Protein AF-A0A523RGP4-F1 (afdb_monomer)

Solvent-accessible surface area (backbone atoms only — not comparable to full-atom values): 9592 Å² total; per-residue (Å²): 121,67,45,77,37,43,28,56,33,26,7,60,57,25,44,63,74,60,67,55,75,45,59,35,27,25,67,43,74,43,61,62,32,33,30,33,35,38,93,88,44,70,30,34,40,29,30,36,94,59,84,88,43,50,36,25,36,31,26,64,42,53,78,90,57,43,43,55,79,53,64,59,50,64,70,32,49,28,37,35,52,88,58,32,40,34,41,55,81,25,36,37,33,33,48,64,87,43,40,80,51,72,80,88,76,76,66,95,60,86,73,55,70,71,57,48,52,52,50,51,54,49,49,50,53,57,50,55,78,52,55,66,84,63,61,62,45,67,48,64,83,42,45,69,40,33,65,70,43,40,85,72,92,75,92,80,66,50,74,59,29,55,68,44,47,64,59,55,28,64,73,54,103

Mean predicted aligned error: 8.48 Å

Secondary structure (DSSP, 8-state):
--EEEEEEEE-HHHHHHTSS-EEEEEEEE-SSEEEEEETTEEEEEE-TTSPP-TTEEEE---TTS-GGGGT--TT-EEEEETTEEEETTTEEEE-TT-EE-------SSPPPHHHHHHHHHHHHHHHHHT--SSGGGGGGGGHHHHHTT-----SS--HHHHHHHHHHHHTT-

Foldseek 3Di:
DAAEKEFAAAAQQLCVLLVDKWKWWFAAFDFFWTWTATPNAIAIEGEPPDDDDNRYTYIPHDPVHGPVVLVQDGGFMWTRDDQWIDTHRRYIYGNPPYHYDDPPPDPVDDDDPVVVVVVVVVVLVVLVVVLDDDALSVCSVVVVCLLVLHQDDDDDDDPRNVVCSVVSSVVND

Sequence (173 aa):
MKHYAKAAFIGPAAFEALKKDVTGEVHSVFERTFNILIEGELVGIARSGVSRSPINLITDIPPSENVPSLGVRKGMQVRRVSNRVLVGEVLEISLKDVELWRPKTRVERCLGPELIERNLGLAKRLAANKSGREGLGQLLKHVDEIAAGKMPQTSDLNVVARAALPRLIDLVK

Structure (mmCIF, N/CA/C/O backbone):
data_AF-A0A523RGP4-F1
#
_entry.id   AF-A0A523RGP4-F1
#
loop_
_atom_site.group_PDB
_atom_site.id
_atom_site.type_symbol
_atom_site.label_atom_id
_atom_site.label_alt_id
_atom_site.label_comp_id
_atom_site.label_asym_id
_atom_site.label_entity_id
_atom_site.label_seq_id
_atom_site.pdbx_PDB_ins_code
_atom_site.Cartn_x
_atom_site.Cartn_y
_atom_site.Cartn_z
_atom_site.occupancy
_atom_site.B_iso_or_equiv
_atom_site.auth_seq_id
_atom_site.auth_comp_id
_atom_site.auth_asym_id
_atom_site.auth_atom_id
_atom_site.pdbx_PDB_model_num
ATOM 1 N N . MET A 1 1 ? -23.028 5.691 12.002 1.00 66.38 1 MET A N 1
ATOM 2 C CA . MET A 1 1 ? -23.051 4.226 12.201 1.00 66.38 1 MET A CA 1
ATOM 3 C C . MET A 1 1 ? -21.618 3.740 12.088 1.00 66.38 1 MET A C 1
ATOM 5 O O . MET A 1 1 ? -20.945 4.168 11.161 1.00 66.38 1 MET A O 1
ATOM 9 N N . LYS A 1 2 ? -21.130 2.948 13.046 1.00 85.06 2 LYS A N 1
ATOM 10 C CA . LYS A 1 2 ? -19.761 2.420 13.022 1.00 85.06 2 LYS A CA 1
ATOM 11 C C . LYS A 1 2 ? -19.739 1.146 12.179 1.00 85.06 2 LYS A C 1
ATOM 13 O O . LYS A 1 2 ? -20.450 0.196 12.496 1.00 85.06 2 LYS A O 1
ATOM 18 N N . HIS A 1 3 ? -18.959 1.144 11.108 1.00 95.12 3 HIS A N 1
ATOM 19 C CA . HIS A 1 3 ? -18.754 -0.006 10.238 1.00 95.12 3 HIS A CA 1
ATOM 20 C C . HIS A 1 3 ? -17.710 -0.948 10.837 1.00 95.12 3 HIS A C 1
ATOM 22 O O . HIS A 1 3 ? -16.775 -0.520 11.520 1.00 95.12 3 HIS A O 1
ATOM 28 N N . TYR A 1 4 ? -17.865 -2.238 10.560 1.00 97.06 4 TYR A N 1
ATOM 29 C CA . TYR A 1 4 ? -16.922 -3.274 10.957 1.00 97.06 4 TYR A CA 1
ATOM 30 C C . TYR A 1 4 ? -16.465 -4.047 9.724 1.00 97.06 4 TYR A C 1
ATOM 32 O O . TYR A 1 4 ? -17.292 -4.422 8.897 1.00 97.06 4 TYR A O 1
ATOM 40 N N . ALA A 1 5 ? -15.162 -4.296 9.633 1.00 97.50 5 ALA A N 1
ATOM 41 C CA . ALA A 1 5 ? -14.547 -5.083 8.575 1.00 97.50 5 ALA A CA 1
ATOM 42 C C . ALA A 1 5 ? -13.508 -6.053 9.153 1.00 97.50 5 ALA A C 1
ATOM 44 O O . ALA A 1 5 ? -12.908 -5.808 10.203 1.00 97.50 5 ALA A O 1
ATOM 45 N N . LYS A 1 6 ? -13.246 -7.147 8.446 1.00 98.25 6 LYS A N 1
ATOM 46 C CA . LYS A 1 6 ? -12.133 -8.061 8.714 1.00 98.25 6 LYS A CA 1
ATOM 47 C C . LYS A 1 6 ? -11.041 -7.856 7.680 1.00 98.25 6 LYS A C 1
ATOM 49 O O . LYS A 1 6 ? -11.313 -7.676 6.496 1.00 98.25 6 LYS A O 1
ATOM 54 N N . ALA A 1 7 ? -9.791 -7.913 8.116 1.00 98.12 7 ALA A N 1
ATOM 55 C CA . ALA A 1 7 ? -8.660 -7.983 7.213 1.00 98.12 7 ALA A CA 1
ATOM 56 C C . ALA A 1 7 ? -8.486 -9.418 6.702 1.00 98.12 7 ALA A C 1
ATOM 58 O O . ALA A 1 7 ? -8.354 -10.350 7.488 1.00 98.12 7 ALA A O 1
ATOM 59 N N . ALA A 1 8 ? -8.459 -9.581 5.383 1.00 97.44 8 ALA A N 1
ATOM 60 C CA . ALA A 1 8 ? -8.195 -10.858 4.731 1.00 97.44 8 ALA A CA 1
ATOM 61 C C . ALA A 1 8 ? -6.697 -11.048 4.461 1.00 97.44 8 ALA A C 1
ATOM 63 O O . ALA A 1 8 ? -6.144 -12.108 4.734 1.00 97.44 8 ALA A O 1
ATOM 64 N N . PHE A 1 9 ? -6.029 -10.010 3.947 1.00 97.94 9 PHE A N 1
ATOM 65 C CA . PHE A 1 9 ? -4.607 -10.061 3.606 1.00 97.94 9 PHE A CA 1
ATOM 66 C C . PHE A 1 9 ? -3.889 -8.801 4.061 1.00 97.94 9 PHE A C 1
ATOM 68 O O . PHE A 1 9 ? -4.444 -7.710 3.975 1.00 97.94 9 PHE A O 1
ATOM 75 N N . ILE A 1 10 ? -2.626 -8.932 4.443 1.00 98.12 10 ILE A N 1
ATOM 76 C CA . ILE A 1 10 ? -1.750 -7.802 4.745 1.00 98.12 10 ILE A CA 1
ATOM 77 C C . ILE A 1 10 ? -0.419 -7.956 4.018 1.00 98.12 10 ILE A C 1
ATOM 79 O O . ILE A 1 10 ? 0.172 -9.033 4.006 1.00 98.12 10 ILE A O 1
ATOM 83 N N . GLY A 1 11 ? 0.043 -6.894 3.366 1.00 97.06 11 GLY A N 1
ATOM 84 C CA . GLY A 1 11 ? 1.368 -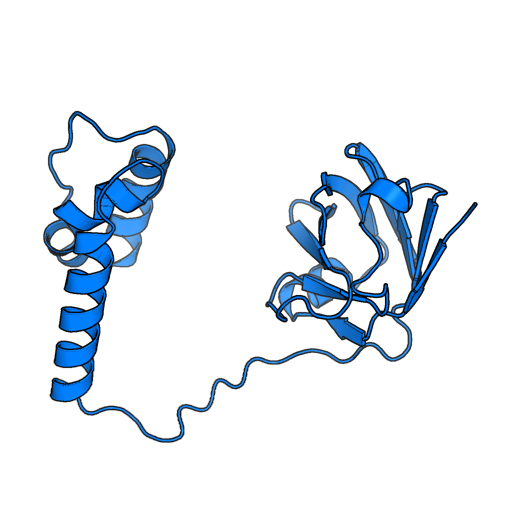6.853 2.762 1.00 97.06 11 GLY A CA 1
ATOM 85 C C . GLY A 1 11 ? 2.476 -6.734 3.817 1.00 97.06 11 GLY A C 1
ATOM 86 O O . GLY A 1 11 ? 2.228 -6.227 4.909 1.00 97.06 11 GLY A O 1
ATOM 87 N N . PRO A 1 12 ? 3.710 -7.173 3.520 1.00 95.50 12 PRO A N 1
ATOM 88 C CA . PRO A 1 12 ? 4.812 -7.164 4.482 1.00 95.50 12 PRO A CA 1
ATOM 89 C C . PRO A 1 12 ? 5.156 -5.780 5.048 1.00 95.50 12 PRO A C 1
ATOM 91 O O . PRO A 1 12 ? 5.396 -5.677 6.246 1.00 95.50 12 PRO A O 1
ATOM 94 N N . ALA A 1 13 ? 5.143 -4.720 4.235 1.00 94.69 13 ALA A N 1
ATOM 95 C CA . ALA A 1 13 ? 5.428 -3.370 4.727 1.00 94.69 13 ALA A CA 1
ATOM 96 C C . ALA A 1 13 ? 4.281 -2.846 5.607 1.00 94.69 13 ALA A C 1
ATOM 98 O O . ALA A 1 13 ? 4.523 -2.316 6.687 1.00 94.69 13 ALA A O 1
ATOM 99 N N . ALA A 1 14 ? 3.029 -3.089 5.200 1.00 96.62 14 ALA A N 1
ATOM 100 C CA . ALA A 1 14 ? 1.859 -2.777 6.025 1.00 96.62 14 ALA A CA 1
ATOM 101 C C . ALA A 1 14 ? 1.868 -3.526 7.366 1.00 96.62 14 ALA A C 1
ATOM 103 O O . ALA A 1 14 ? 1.486 -2.967 8.391 1.00 96.62 14 ALA A O 1
ATOM 104 N N . PHE A 1 15 ? 2.302 -4.788 7.362 1.00 95.81 15 PHE A N 1
ATOM 105 C CA . PHE A 1 15 ? 2.392 -5.615 8.560 1.00 95.81 15 PHE A CA 1
ATOM 106 C C . PHE A 1 15 ? 3.410 -5.069 9.555 1.00 95.81 15 PHE A C 1
ATOM 108 O O . PHE A 1 15 ? 3.089 -4.955 10.734 1.00 95.81 15 PHE A O 1
ATOM 115 N N . GLU A 1 16 ? 4.601 -4.690 9.090 1.00 94.88 16 GLU A N 1
ATOM 116 C CA . GLU A 1 16 ? 5.611 -4.089 9.964 1.00 94.88 16 GLU A CA 1
ATOM 117 C C . GLU A 1 16 ? 5.151 -2.727 10.509 1.00 94.88 16 GLU A C 1
ATOM 119 O O . GLU A 1 16 ? 5.262 -2.500 11.714 1.00 94.88 16 GLU A O 1
ATOM 124 N N . ALA A 1 17 ? 4.524 -1.882 9.682 1.00 94.69 17 ALA A N 1
ATOM 125 C CA . ALA A 1 17 ? 3.964 -0.599 10.121 1.00 94.69 17 ALA A CA 1
ATOM 126 C C . ALA A 1 17 ? 2.826 -0.744 11.160 1.00 94.69 17 ALA A C 1
ATOM 128 O O . ALA A 1 17 ? 2.631 0.130 11.999 1.00 94.69 17 ALA A O 1
ATOM 129 N N . LEU A 1 18 ? 2.080 -1.857 11.141 1.00 94.50 18 LEU A N 1
ATOM 130 C CA . LEU A 1 18 ? 0.964 -2.144 12.062 1.00 94.50 18 LEU A CA 1
ATOM 131 C C . LEU A 1 18 ? 1.308 -3.177 13.151 1.00 94.50 18 LEU A C 1
ATOM 133 O O . LEU A 1 18 ? 0.416 -3.741 13.798 1.00 94.50 18 LEU A O 1
ATOM 137 N N . LYS A 1 19 ? 2.598 -3.458 13.357 1.00 91.44 19 LYS A N 1
ATOM 138 C CA . LYS A 1 19 ? 3.076 -4.524 14.251 1.00 91.44 19 LYS A CA 1
ATOM 139 C C . LYS A 1 19 ? 2.894 -4.210 15.732 1.00 91.44 19 LYS A C 1
ATOM 141 O O . LYS A 1 19 ? 2.688 -5.124 16.536 1.00 91.44 19 LYS A O 1
ATOM 146 N N . LYS A 1 20 ? 2.970 -2.933 16.096 1.00 90.31 20 LYS A N 1
ATOM 147 C CA . LYS A 1 20 ? 2.836 -2.432 17.470 1.00 90.31 20 LYS A CA 1
ATOM 148 C C . LYS A 1 20 ? 1.612 -1.535 17.586 1.00 90.31 20 LYS A C 1
ATOM 150 O O . LYS A 1 20 ? 1.007 -1.178 16.581 1.00 90.31 20 LYS A O 1
ATOM 155 N N . ASP A 1 21 ? 1.228 -1.218 18.817 1.00 92.69 21 ASP A N 1
ATOM 156 C CA . ASP A 1 21 ? 0.191 -0.221 19.065 1.00 92.69 21 ASP A CA 1
ATOM 157 C C . ASP A 1 21 ? 0.738 1.151 18.690 1.00 92.69 21 ASP A C 1
ATOM 159 O O . ASP A 1 21 ? 1.773 1.574 19.199 1.00 92.69 21 ASP A O 1
ATOM 163 N N . VAL A 1 22 ? 0.061 1.794 17.746 1.00 93.12 22 VAL A N 1
ATOM 164 C CA . VAL A 1 22 ? 0.536 2.993 17.055 1.00 93.12 22 VAL A CA 1
ATOM 165 C C . VAL A 1 22 ? -0.639 3.901 16.725 1.00 93.12 22 VAL A C 1
ATOM 167 O O . VAL A 1 22 ? -1.783 3.452 16.576 1.00 93.12 22 VAL A O 1
ATOM 170 N N . THR A 1 23 ? -0.363 5.195 16.618 1.00 95.94 23 THR A N 1
ATOM 171 C CA . THR A 1 23 ? -1.335 6.213 16.224 1.00 95.94 23 THR A CA 1
ATOM 172 C C . THR A 1 23 ? -0.916 6.861 14.913 1.00 95.94 23 THR A C 1
ATOM 174 O O . THR A 1 23 ? 0.258 6.899 14.553 1.00 95.94 23 THR A O 1
ATOM 177 N N . GLY A 1 24 ? -1.899 7.355 14.175 1.00 96.88 24 GLY A N 1
ATOM 178 C CA . GLY A 1 24 ? -1.683 8.000 12.895 1.00 96.88 24 GLY A CA 1
ATOM 179 C C . GLY A 1 24 ? -2.933 8.715 12.422 1.00 96.88 24 GLY A C 1
ATOM 180 O O . GLY A 1 24 ? -3.843 9.002 13.206 1.00 96.88 24 GLY A O 1
ATOM 181 N N . GLU A 1 25 ? -2.996 8.965 11.124 1.00 98.31 25 GLU A N 1
ATOM 182 C CA . GLU A 1 25 ? -4.123 9.649 10.502 1.00 98.31 25 GLU A CA 1
ATOM 183 C C . GLU A 1 25 ? -4.438 9.101 9.114 1.00 98.31 25 GLU A C 1
ATOM 185 O O . GLU A 1 25 ? -3.598 8.501 8.445 1.00 98.31 25 GLU A O 1
ATOM 190 N N . VAL A 1 26 ? -5.660 9.333 8.647 1.00 98.50 26 VAL A N 1
ATOM 191 C CA . VAL A 1 26 ? -6.020 9.109 7.248 1.00 98.50 26 VAL A CA 1
ATOM 192 C C . VAL A 1 26 ? -5.361 10.190 6.394 1.00 98.50 26 VAL A C 1
ATOM 194 O O . VAL A 1 26 ? -5.760 11.352 6.421 1.00 98.50 26 VAL A O 1
ATOM 197 N N . HIS A 1 27 ? -4.391 9.799 5.579 1.00 98.31 27 HIS A N 1
ATOM 198 C CA . HIS A 1 27 ? -3.639 10.705 4.717 1.00 98.31 27 HIS A CA 1
ATOM 199 C C . HIS A 1 27 ? -4.389 11.051 3.421 1.00 98.31 27 HIS A C 1
ATOM 201 O O . HIS A 1 27 ? -4.440 12.208 2.995 1.00 98.31 27 HIS A O 1
ATOM 207 N N . SER A 1 28 ? -4.981 10.052 2.765 1.00 97.81 28 SER A N 1
ATOM 208 C CA . SER A 1 28 ? -5.676 10.228 1.483 1.00 97.81 28 SER A CA 1
ATOM 209 C C . SER A 1 28 ? -6.808 9.225 1.329 1.00 97.81 28 SER A C 1
ATOM 211 O O . SER A 1 28 ? -6.668 8.083 1.750 1.00 97.81 28 SER A O 1
ATOM 213 N N . VAL A 1 29 ? -7.906 9.626 0.691 1.00 98.12 29 VAL A N 1
ATOM 214 C CA . VAL A 1 29 ? -9.095 8.786 0.497 1.00 98.12 29 VAL A CA 1
ATOM 215 C C . VAL A 1 29 ? -9.417 8.707 -0.990 1.00 98.12 29 VAL A C 1
ATOM 217 O O . VAL A 1 29 ? -9.457 9.728 -1.671 1.00 98.12 29 VAL A O 1
ATOM 220 N N . PHE A 1 30 ? -9.660 7.495 -1.474 1.00 96.69 30 PHE A N 1
ATOM 221 C CA . PHE A 1 30 ? -10.076 7.178 -2.836 1.00 96.69 30 PHE A CA 1
ATOM 222 C C . PHE A 1 30 ? -11.356 6.342 -2.791 1.00 96.69 30 PHE A C 1
ATOM 224 O O . PHE A 1 30 ? -11.803 5.925 -1.729 1.00 96.69 30 PHE A O 1
ATOM 231 N N . GLU A 1 31 ? -11.948 6.055 -3.946 1.00 96.56 31 GLU A N 1
ATOM 232 C CA . GLU A 1 31 ? -13.189 5.275 -4.013 1.00 96.56 31 GLU A CA 1
ATOM 233 C C . GLU A 1 31 ? -13.038 3.862 -3.422 1.00 96.56 31 GLU A C 1
ATOM 235 O O . GLU A 1 31 ? -13.892 3.394 -2.671 1.00 96.56 31 GLU A O 1
ATOM 240 N N . ARG A 1 32 ? -11.927 3.187 -3.737 1.00 97.56 32 ARG A N 1
ATOM 241 C CA . ARG A 1 32 ? -11.695 1.768 -3.409 1.00 97.56 32 ARG A CA 1
ATOM 242 C C . ARG A 1 32 ? -10.721 1.552 -2.252 1.00 97.56 32 ARG A C 1
ATOM 244 O O . ARG A 1 32 ? -10.588 0.430 -1.761 1.00 97.56 32 ARG A O 1
ATOM 251 N N . THR A 1 33 ? -9.985 2.592 -1.882 1.00 97.69 33 THR A N 1
ATOM 252 C CA . THR A 1 33 ? -8.887 2.528 -0.918 1.00 97.69 33 THR A CA 1
ATOM 253 C C . THR A 1 33 ? -8.778 3.838 -0.154 1.00 97.69 33 THR A C 1
ATOM 255 O O . THR A 1 33 ? -9.260 4.878 -0.593 1.00 97.69 33 THR A O 1
ATOM 258 N N . PHE A 1 34 ? -8.094 3.815 0.975 1.00 98.25 34 PHE A N 1
ATOM 259 C CA . PHE A 1 34 ? -7.575 5.010 1.624 1.00 98.25 34 PHE A CA 1
ATOM 260 C C . PHE A 1 34 ? -6.192 4.697 2.170 1.00 98.25 34 PHE A C 1
ATOM 262 O O . PHE A 1 34 ? -5.903 3.552 2.488 1.00 98.25 34 PHE A O 1
ATOM 269 N N . ASN A 1 35 ? -5.332 5.698 2.277 1.00 98.31 35 ASN A N 1
ATOM 270 C CA . ASN A 1 35 ? -4.027 5.535 2.897 1.00 98.31 35 ASN A CA 1
ATOM 271 C C . ASN A 1 35 ? -4.067 6.137 4.292 1.00 98.31 35 ASN A C 1
ATOM 273 O O . ASN A 1 35 ? -4.617 7.226 4.485 1.00 98.31 35 ASN A O 1
ATOM 277 N N . ILE A 1 36 ? -3.449 5.444 5.234 1.00 98.31 36 ILE A N 1
ATOM 278 C CA . ILE A 1 36 ? -3.156 5.947 6.568 1.00 98.31 36 ILE A CA 1
ATOM 279 C C . ILE A 1 36 ? -1.657 6.226 6.661 1.00 98.31 36 ILE A C 1
ATOM 281 O O . ILE A 1 36 ? -0.857 5.523 6.044 1.00 98.31 36 ILE A O 1
ATOM 285 N N . LEU A 1 37 ? -1.298 7.267 7.400 1.00 97.62 37 LEU A N 1
ATOM 286 C CA . LEU A 1 37 ? 0.076 7.618 7.722 1.00 97.62 37 LEU A CA 1
ATOM 287 C C . LEU A 1 37 ? 0.306 7.305 9.197 1.00 97.62 37 LEU A C 1
ATOM 289 O O . LEU A 1 37 ? -0.387 7.854 10.054 1.00 97.62 37 LEU A O 1
ATOM 293 N N . ILE A 1 38 ? 1.251 6.414 9.484 1.00 93.56 38 ILE A N 1
ATOM 294 C CA . ILE A 1 38 ? 1.615 6.002 10.840 1.00 93.56 38 ILE A CA 1
ATOM 295 C C . ILE A 1 38 ? 3.134 6.045 10.959 1.00 93.56 38 ILE A C 1
ATOM 297 O O . ILE A 1 38 ? 3.818 5.411 10.168 1.00 93.56 38 ILE A O 1
ATOM 301 N N . GLU A 1 39 ? 3.660 6.803 11.924 1.00 88.75 39 GLU A N 1
ATOM 302 C CA . GLU A 1 39 ? 5.113 6.946 12.152 1.00 88.75 39 GLU A CA 1
ATOM 303 C C . GLU A 1 39 ? 5.918 7.329 10.885 1.00 88.75 39 GLU A C 1
ATOM 305 O O . GLU A 1 39 ? 7.092 7.005 10.757 1.00 88.75 39 GLU A O 1
ATOM 310 N N . GLY A 1 40 ? 5.292 8.041 9.939 1.00 88.44 40 GLY A N 1
ATOM 311 C CA . GLY A 1 40 ? 5.903 8.421 8.656 1.00 88.44 40 GLY A CA 1
ATOM 312 C C . GLY A 1 40 ? 5.753 7.384 7.535 1.00 88.44 40 GLY A C 1
ATOM 313 O O . GLY A 1 40 ? 6.034 7.700 6.381 1.00 88.44 40 GLY A O 1
ATOM 314 N N . GLU A 1 41 ? 5.240 6.193 7.840 1.00 92.69 41 GLU A N 1
ATOM 315 C CA . GLU A 1 41 ? 4.996 5.115 6.884 1.00 92.69 41 GLU A CA 1
ATOM 316 C C . GLU A 1 41 ? 3.562 5.152 6.344 1.00 92.69 41 GLU A C 1
ATOM 318 O O . GLU A 1 41 ? 2.589 5.346 7.083 1.00 92.69 41 GLU A O 1
ATOM 323 N N . LEU A 1 42 ? 3.416 4.937 5.034 1.00 96.50 42 LEU A N 1
ATOM 324 C CA . LEU A 1 42 ? 2.112 4.836 4.384 1.00 96.50 42 LEU A CA 1
ATOM 325 C C . LEU A 1 42 ? 1.627 3.388 4.370 1.00 96.50 42 LEU A C 1
ATOM 327 O O . LEU A 1 42 ? 2.272 2.502 3.811 1.00 96.50 42 LEU A O 1
ATOM 331 N N . VAL A 1 43 ? 0.419 3.179 4.886 1.00 98.00 43 VAL A N 1
ATOM 332 C CA . VAL A 1 43 ? -0.304 1.911 4.774 1.00 98.00 43 VAL A CA 1
ATOM 333 C C . VAL A 1 43 ? -1.582 2.139 3.978 1.00 98.00 43 VAL A C 1
ATOM 335 O O . VAL A 1 43 ? -2.422 2.961 4.338 1.00 98.00 43 VAL A O 1
ATOM 338 N N . GLY A 1 44 ? -1.748 1.414 2.878 1.00 98.00 44 GLY A N 1
ATOM 339 C CA . GLY A 1 44 ? -2.972 1.438 2.090 1.00 98.00 44 GLY A CA 1
ATOM 340 C C . GLY A 1 44 ? -4.010 0.491 2.676 1.00 98.00 44 GLY A C 1
ATOM 341 O O . GLY A 1 44 ? -3.787 -0.704 2.780 1.00 98.00 44 GLY A O 1
ATOM 342 N N . ILE A 1 45 ? -5.182 0.983 3.034 1.00 98.19 45 ILE A N 1
ATOM 343 C CA . ILE A 1 45 ? -6.328 0.157 3.400 1.00 98.19 45 ILE A CA 1
ATOM 344 C C . ILE A 1 45 ? -7.234 0.044 2.181 1.00 98.19 45 ILE A C 1
ATOM 346 O O . ILE A 1 45 ? -7.637 1.047 1.589 1.00 98.19 45 ILE A O 1
ATOM 350 N N . ALA A 1 46 ? -7.553 -1.180 1.783 1.00 97.81 46 ALA A N 1
ATOM 351 C CA . ALA A 1 46 ? -8.302 -1.446 0.569 1.00 97.81 46 ALA A CA 1
ATOM 352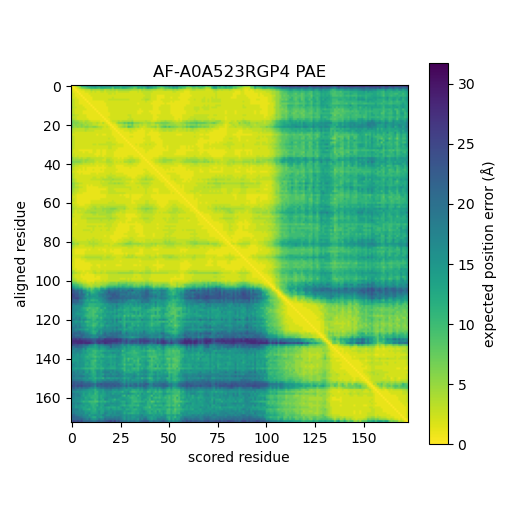 C C . ALA A 1 46 ? -9.499 -2.354 0.835 1.00 97.81 46 ALA A C 1
ATOM 354 O O . ALA A 1 46 ? -9.436 -3.274 1.652 1.00 97.81 46 ALA A O 1
ATOM 355 N N . ARG A 1 47 ? -10.587 -2.119 0.101 1.00 97.00 47 ARG A N 1
ATOM 356 C CA . ARG A 1 47 ? -11.720 -3.049 0.046 1.00 97.00 47 ARG A CA 1
ATOM 357 C C . ARG A 1 47 ? -11.350 -4.3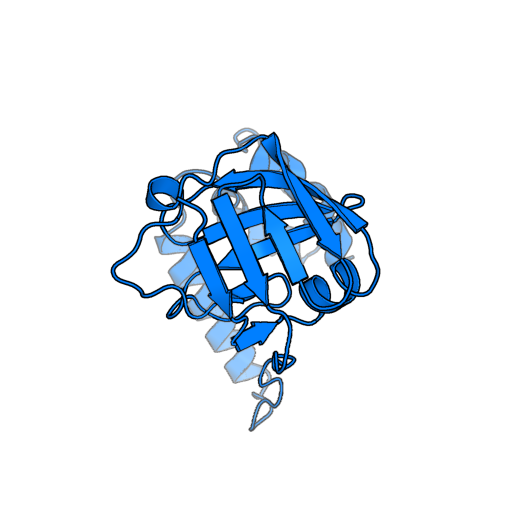36 -0.704 1.00 97.00 47 ARG A C 1
ATOM 359 O O . ARG A 1 47 ? -10.313 -4.411 -1.376 1.00 97.00 47 ARG A O 1
ATOM 366 N N . SER A 1 48 ? -12.233 -5.324 -0.660 1.00 96.44 48 SER A N 1
ATOM 367 C CA . SER A 1 48 ? -12.077 -6.567 -1.416 1.00 96.44 48 SER A CA 1
ATOM 368 C C . SER A 1 48 ? -12.001 -6.327 -2.938 1.00 96.44 48 SER A C 1
ATOM 370 O O . SER A 1 48 ? -12.497 -5.339 -3.487 1.00 96.44 48 SER A O 1
ATOM 372 N N . GLY A 1 49 ? -11.302 -7.216 -3.651 1.00 93.50 49 GLY A N 1
ATOM 373 C CA . GLY A 1 49 ? -11.103 -7.107 -5.105 1.00 93.50 49 GLY A CA 1
ATOM 374 C C . GLY A 1 49 ? -10.075 -6.055 -5.551 1.00 93.50 49 GLY A C 1
ATOM 375 O O . GLY A 1 49 ? -9.884 -5.849 -6.749 1.00 93.50 49 GLY A O 1
ATOM 376 N N . VAL A 1 50 ? -9.398 -5.368 -4.626 1.00 94.94 50 VAL A N 1
ATOM 377 C CA . VAL A 1 50 ? -8.183 -4.593 -4.930 1.00 94.94 50 VAL A CA 1
ATOM 378 C C . VAL A 1 50 ? -6.969 -5.526 -4.926 1.00 94.94 50 VAL A C 1
ATOM 380 O O . VAL A 1 50 ? -6.865 -6.426 -4.092 1.00 94.94 50 VAL A O 1
ATOM 383 N N . SER A 1 51 ? -6.045 -5.317 -5.867 1.00 93.38 51 SER A N 1
ATOM 384 C CA . SER A 1 51 ? -4.805 -6.091 -5.944 1.00 93.38 51 SER A CA 1
ATOM 385 C C . SER A 1 51 ? -3.982 -5.965 -4.661 1.00 93.38 51 SER A C 1
ATOM 387 O O . SER A 1 51 ? -3.801 -4.875 -4.112 1.00 93.38 51 SER A O 1
ATOM 389 N N . ARG A 1 52 ? -3.450 -7.101 -4.206 1.00 94.94 52 ARG A N 1
ATOM 390 C CA . ARG A 1 52 ? -2.546 -7.175 -3.054 1.00 94.94 52 ARG A CA 1
ATOM 391 C C . ARG A 1 52 ? -1.228 -6.480 -3.403 1.00 94.94 52 ARG A C 1
ATOM 393 O O . ARG A 1 52 ? -0.749 -6.594 -4.531 1.00 94.94 52 ARG A O 1
ATOM 400 N N . SER A 1 53 ? -0.652 -5.766 -2.445 1.00 93.44 53 SER A N 1
ATOM 401 C CA . SER A 1 53 ? 0.622 -5.063 -2.606 1.00 93.44 53 SER A CA 1
ATOM 402 C C . SER A 1 53 ? 1.385 -5.052 -1.277 1.00 93.44 53 SER A C 1
ATOM 404 O O . SER A 1 53 ? 0.781 -5.320 -0.235 1.00 93.44 53 SER A O 1
ATOM 406 N N . PRO A 1 54 ? 2.694 -4.732 -1.276 1.00 95.00 54 PRO A N 1
ATOM 407 C CA . PRO A 1 54 ? 3.491 -4.729 -0.051 1.00 95.00 54 PRO A CA 1
ATOM 408 C C . PRO A 1 54 ? 2.975 -3.779 1.031 1.00 95.00 54 PRO A C 1
ATOM 410 O O . PRO A 1 54 ? 3.123 -4.074 2.214 1.00 95.00 54 PRO A O 1
ATOM 413 N N . ILE A 1 55 ? 2.356 -2.673 0.622 1.00 96.06 55 ILE A N 1
ATOM 414 C CA . ILE A 1 55 ? 1.911 -1.596 1.510 1.00 96.06 55 ILE A CA 1
ATOM 415 C C . ILE A 1 55 ? 0.422 -1.682 1.863 1.00 96.06 55 ILE A C 1
ATOM 417 O O . ILE A 1 55 ? -0.064 -0.817 2.581 1.00 96.06 55 ILE A O 1
ATOM 421 N N . ASN A 1 56 ? -0.315 -2.688 1.368 1.00 97.00 56 ASN A N 1
ATOM 422 C CA . ASN A 1 56 ? -1.769 -2.735 1.527 1.00 97.00 56 ASN A CA 1
ATOM 423 C C . ASN A 1 56 ? -2.256 -3.727 2.601 1.00 97.00 56 ASN A C 1
ATOM 425 O O . ASN A 1 56 ? -1.786 -4.862 2.670 1.00 97.00 56 ASN A O 1
ATOM 429 N N . LEU A 1 57 ? -3.288 -3.333 3.349 1.00 98.12 57 LEU A N 1
ATOM 430 C CA . LEU A 1 57 ? -4.211 -4.176 4.108 1.00 98.12 57 LEU A CA 1
ATOM 431 C C . LEU A 1 57 ? -5.504 -4.346 3.298 1.00 98.12 57 LEU A C 1
ATOM 433 O O . LEU A 1 57 ? -6.224 -3.378 3.055 1.00 98.12 57 LEU A O 1
ATOM 437 N N . ILE A 1 58 ? -5.809 -5.570 2.880 1.00 98.25 58 ILE A N 1
ATOM 438 C CA . ILE A 1 58 ? -7.041 -5.900 2.162 1.00 98.25 58 ILE A CA 1
ATOM 439 C C . ILE A 1 58 ? -8.104 -6.329 3.167 1.00 98.25 58 ILE A C 1
ATOM 441 O O . ILE A 1 58 ? -7.888 -7.255 3.948 1.00 98.25 58 ILE A O 1
ATOM 445 N N . THR A 1 59 ? -9.261 -5.684 3.104 1.00 98.31 59 THR A N 1
ATOM 446 C CA . THR A 1 59 ? -10.429 -5.951 3.948 1.00 98.31 59 THR A CA 1
ATOM 447 C C . THR A 1 59 ? -11.510 -6.736 3.202 1.00 98.31 59 THR A C 1
ATOM 449 O O . THR A 1 59 ? -11.463 -6.877 1.978 1.00 98.31 59 THR A O 1
ATOM 452 N N . ASP A 1 60 ? -12.501 -7.227 3.940 1.00 97.31 60 ASP A N 1
ATOM 453 C CA . ASP A 1 60 ? -13.720 -7.855 3.422 1.00 97.31 60 ASP A CA 1
ATOM 454 C C . ASP A 1 60 ? -14.828 -6.856 3.040 1.00 97.31 60 ASP A C 1
ATOM 456 O O . ASP A 1 60 ? -15.907 -7.284 2.635 1.00 97.31 60 ASP A O 1
ATOM 460 N N . ILE A 1 61 ? -14.561 -5.541 3.087 1.00 97.12 61 ILE A N 1
ATOM 461 C CA . ILE A 1 61 ? -15.490 -4.516 2.583 1.00 97.12 61 ILE A CA 1
ATOM 462 C C . ILE A 1 61 ? -15.847 -4.862 1.126 1.00 97.12 61 ILE A C 1
ATOM 464 O O . ILE A 1 61 ? -14.933 -5.073 0.311 1.00 97.12 61 ILE A O 1
ATOM 468 N N . PRO A 1 62 ? -17.138 -4.955 0.765 1.00 95.94 62 PRO A N 1
ATOM 469 C CA . PRO A 1 62 ? -17.547 -5.477 -0.531 1.00 95.94 62 PRO A CA 1
ATOM 470 C C . PRO A 1 62 ? -17.204 -4.512 -1.680 1.00 95.94 62 PRO A C 1
ATOM 472 O O . PRO A 1 62 ? -17.157 -3.295 -1.486 1.00 95.94 62 PRO A O 1
ATOM 475 N N . PRO A 1 63 ? -17.019 -5.005 -2.922 1.00 94.62 63 PRO A N 1
ATOM 476 C CA . PRO A 1 63 ? -16.716 -4.149 -4.071 1.00 94.62 63 PRO A CA 1
ATOM 477 C C . PRO A 1 63 ? -17.883 -3.248 -4.506 1.00 94.62 63 PRO A C 1
ATOM 479 O O . PRO A 1 63 ? -17.704 -2.405 -5.383 1.00 94.62 63 PRO A O 1
ATOM 482 N N . SER A 1 64 ? -19.074 -3.440 -3.938 1.00 93.19 64 SER A N 1
ATOM 483 C CA . SER A 1 64 ? -20.229 -2.555 -4.108 1.00 93.19 64 SER A CA 1
ATOM 484 C C . SER A 1 64 ? -20.163 -1.315 -3.214 1.00 93.19 64 SER A C 1
ATOM 486 O O . SER A 1 64 ? -20.899 -0.366 -3.455 1.00 93.19 64 SER A O 1
ATOM 488 N N . GLU A 1 65 ? -19.301 -1.307 -2.192 1.00 92.94 65 GLU A N 1
ATOM 489 C CA . GLU A 1 65 ? -19.174 -0.198 -1.249 1.00 92.94 65 GLU A CA 1
ATOM 490 C C . GLU A 1 65 ? -17.963 0.680 -1.554 1.00 92.94 65 GLU A C 1
ATOM 492 O O . GLU A 1 65 ? -16.862 0.202 -1.860 1.00 92.94 65 GLU A O 1
ATOM 497 N N . ASN A 1 66 ? -18.175 1.988 -1.431 1.00 93.69 66 ASN A N 1
ATOM 498 C CA . ASN A 1 66 ? -17.150 2.999 -1.628 1.00 93.69 66 ASN A CA 1
ATOM 499 C C . ASN A 1 66 ? -16.597 3.441 -0.270 1.00 93.69 66 ASN A C 1
ATOM 501 O O . ASN A 1 66 ? -17.332 3.662 0.690 1.00 93.69 66 ASN A O 1
ATOM 505 N N . VAL A 1 67 ? -15.283 3.620 -0.173 1.00 93.94 67 VAL A N 1
ATOM 506 C CA . VAL A 1 67 ? -14.643 4.028 1.086 1.00 93.94 67 VAL A CA 1
ATOM 507 C C . VAL A 1 67 ? -15.203 5.359 1.623 1.00 93.94 67 VAL A C 1
ATOM 509 O O . VAL A 1 67 ? -15.492 5.425 2.819 1.00 93.94 67 VAL A O 1
ATOM 512 N N . PRO A 1 68 ? -15.451 6.402 0.798 1.00 95.00 68 PRO A N 1
ATOM 513 C CA . PRO A 1 68 ? -16.072 7.631 1.288 1.00 95.00 68 PRO A CA 1
ATOM 514 C C . PRO A 1 68 ? -17.483 7.433 1.858 1.00 95.00 68 PRO A C 1
ATOM 516 O O . PRO A 1 68 ? -17.860 8.150 2.784 1.00 95.00 68 PRO A O 1
ATOM 519 N N . SER A 1 69 ? -18.264 6.464 1.352 1.00 94.00 69 SER A N 1
ATOM 520 C CA . SER A 1 69 ? -19.615 6.197 1.873 1.00 94.00 69 SER A CA 1
ATOM 521 C C . SER A 1 69 ? -19.607 5.532 3.250 1.00 94.00 69 SER A C 1
ATOM 523 O O . SER A 1 69 ? -20.594 5.637 3.967 1.00 94.00 69 SER A O 1
ATOM 525 N N . LEU A 1 70 ? -18.478 4.943 3.663 1.00 93.75 70 LEU A N 1
ATOM 526 C CA . LEU A 1 70 ? -18.254 4.472 5.038 1.00 93.75 70 LEU A CA 1
ATOM 527 C C . LEU A 1 70 ? -18.001 5.621 6.027 1.00 93.75 70 LEU A C 1
ATOM 529 O O . LEU A 1 70 ? -17.801 5.388 7.215 1.00 93.75 70 LEU A O 1
ATOM 533 N N . GLY A 1 71 ? -17.941 6.865 5.543 1.00 96.06 71 GLY A N 1
ATOM 534 C CA . GLY A 1 71 ? -17.661 8.045 6.354 1.00 96.06 71 GLY A CA 1
ATOM 535 C C . GLY A 1 71 ? -16.175 8.316 6.588 1.00 96.06 71 GLY A C 1
ATOM 536 O O . GLY A 1 71 ? -15.859 9.262 7.304 1.00 96.06 71 GLY A O 1
ATOM 537 N N . VAL A 1 72 ? -15.264 7.547 5.982 1.00 97.50 72 VA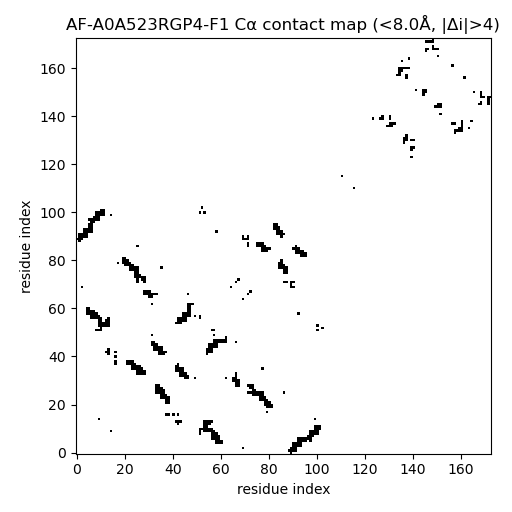L A N 1
ATOM 538 C CA . VAL A 1 72 ? -13.812 7.764 6.092 1.00 97.50 72 VAL A CA 1
ATOM 539 C C . VAL A 1 72 ? -13.417 9.070 5.396 1.00 97.50 72 VAL A C 1
ATOM 541 O O . VAL A 1 72 ? -13.747 9.297 4.231 1.00 97.50 72 VAL A O 1
ATOM 544 N N . ARG A 1 73 ? -12.681 9.935 6.103 1.00 97.56 73 ARG A N 1
ATOM 545 C CA . ARG A 1 73 ? -12.226 11.243 5.604 1.00 97.56 73 ARG A CA 1
ATOM 546 C C . ARG A 1 73 ? -10.753 11.475 5.919 1.00 97.56 73 ARG A C 1
ATOM 548 O O . ARG A 1 73 ? -10.239 10.965 6.911 1.00 97.56 73 ARG A O 1
ATOM 555 N N . LYS A 1 74 ? -10.091 12.281 5.084 1.00 98.06 74 LYS A N 1
ATOM 556 C CA . LYS A 1 74 ? -8.722 12.756 5.331 1.00 98.06 74 LYS A CA 1
ATOM 557 C C . LYS A 1 74 ? -8.641 13.479 6.683 1.00 98.06 74 LYS A C 1
ATOM 559 O O . LYS A 1 74 ? -9.560 14.214 7.033 1.00 98.06 74 LYS A O 1
ATOM 564 N N . GLY A 1 75 ? -7.550 13.261 7.415 1.00 97.94 75 GLY A N 1
ATOM 565 C CA . GLY A 1 75 ? -7.290 13.825 8.740 1.00 97.94 75 GLY A CA 1
ATOM 566 C C . GLY A 1 75 ? -7.977 13.089 9.893 1.00 97.94 75 GLY A C 1
ATOM 567 O O . GLY A 1 75 ? -7.787 13.460 11.046 1.00 97.94 75 GLY A O 1
ATOM 568 N N . MET A 1 76 ? -8.773 12.044 9.628 1.00 98.12 76 MET A N 1
ATOM 569 C CA . MET A 1 76 ? -9.333 11.228 10.709 1.00 98.12 76 MET A CA 1
ATOM 570 C C . MET A 1 76 ? -8.226 10.508 11.467 1.00 98.12 76 MET A C 1
ATOM 572 O O . MET A 1 76 ? -7.343 9.909 10.854 1.00 98.12 76 MET A O 1
ATOM 576 N N . GLN A 1 77 ? -8.320 10.510 12.794 1.00 97.94 77 GLN A N 1
ATOM 577 C CA . GLN A 1 77 ? -7.383 9.791 13.642 1.00 97.94 77 GLN A CA 1
ATOM 578 C C . GLN A 1 77 ? -7.469 8.285 13.384 1.00 97.94 77 GLN A C 1
ATOM 580 O O . GLN A 1 77 ? -8.558 7.714 13.288 1.00 97.94 77 GLN A O 1
ATOM 585 N N . VAL A 1 78 ? -6.311 7.640 13.316 1.00 97.94 78 VAL A N 1
ATOM 586 C CA . VAL A 1 78 ? -6.179 6.192 13.191 1.00 97.94 78 VAL A CA 1
ATOM 587 C C . VAL A 1 78 ? -5.426 5.660 14.398 1.00 97.94 78 VAL A C 1
ATOM 589 O O . VAL A 1 78 ? -4.442 6.250 14.845 1.00 97.94 78 VAL A O 1
ATOM 592 N N . ARG A 1 79 ? -5.895 4.547 14.957 1.00 96.88 79 ARG A N 1
ATOM 593 C CA . ARG A 1 79 ? -5.246 3.876 16.085 1.00 96.88 79 ARG A CA 1
ATOM 594 C C . ARG A 1 79 ? -5.193 2.383 15.836 1.00 96.88 79 ARG A C 1
ATOM 596 O O . ARG A 1 79 ? -6.227 1.762 15.605 1.00 96.88 79 ARG A O 1
ATOM 603 N N . ARG A 1 80 ? -4.011 1.791 15.951 1.00 94.38 80 ARG A N 1
ATOM 604 C CA . ARG A 1 80 ? -3.855 0.344 16.072 1.00 94.38 80 ARG A CA 1
ATOM 605 C C . ARG A 1 80 ? -3.833 -0.002 17.554 1.00 94.38 80 ARG A C 1
ATOM 607 O O . ARG A 1 80 ? -2.995 0.515 18.286 1.00 94.38 80 ARG A O 1
ATOM 614 N N . VAL A 1 81 ? -4.753 -0.859 17.986 1.00 94.00 81 VAL A N 1
ATOM 615 C CA . VAL A 1 81 ? -4.800 -1.380 19.358 1.00 94.00 81 VAL A CA 1
ATOM 616 C C . VAL A 1 81 ? -4.967 -2.890 19.300 1.00 94.00 81 VAL A C 1
ATOM 618 O O . VAL A 1 81 ? -5.990 -3.389 18.822 1.00 94.00 81 VAL A O 1
ATOM 621 N N . SER A 1 82 ? -3.971 -3.625 19.796 1.00 92.56 82 SER A N 1
ATOM 622 C CA . SER A 1 82 ? -3.949 -5.090 19.749 1.00 92.56 82 SER A CA 1
ATOM 623 C C . SER A 1 82 ? -4.211 -5.607 18.322 1.00 92.56 82 SER A C 1
ATOM 625 O O . SER A 1 82 ? -3.484 -5.268 17.396 1.00 92.56 82 SER A O 1
ATOM 627 N N . ASN A 1 83 ? -5.277 -6.383 18.101 1.00 94.88 83 ASN A N 1
ATOM 628 C CA . ASN A 1 83 ? -5.625 -6.939 16.789 1.00 94.88 83 ASN A CA 1
ATOM 629 C C . ASN A 1 83 ? -6.663 -6.089 16.039 1.00 94.88 83 ASN A C 1
ATOM 631 O O . ASN A 1 83 ? -7.498 -6.642 15.324 1.00 94.88 83 ASN A O 1
ATOM 635 N N . ARG A 1 84 ? -6.686 -4.767 16.239 1.00 96.94 84 ARG A N 1
ATOM 636 C CA . ARG A 1 84 ? -7.672 -3.873 15.616 1.00 96.94 84 ARG A CA 1
ATOM 637 C C . ARG A 1 84 ? -7.025 -2.603 15.087 1.00 96.94 84 ARG A C 1
ATOM 639 O O . ARG A 1 84 ? -6.146 -2.040 15.734 1.00 96.94 84 ARG A O 1
ATOM 646 N N . VAL A 1 85 ? -7.520 -2.128 13.948 1.00 97.50 85 VAL A N 1
ATOM 647 C CA . VAL A 1 85 ? -7.270 -0.780 13.429 1.00 97.50 85 VAL A CA 1
ATOM 648 C C . VAL A 1 85 ? -8.576 0.001 13.505 1.00 97.50 85 VAL A C 1
ATOM 650 O O . VAL A 1 85 ? -9.589 -0.407 12.944 1.00 97.50 85 VAL A O 1
ATOM 653 N N . LEU A 1 86 ? -8.555 1.109 14.232 1.00 97.69 86 LEU A N 1
ATOM 654 C CA . LEU A 1 86 ? -9.680 2.010 14.439 1.00 97.69 86 LEU A CA 1
ATOM 655 C C . LEU A 1 86 ? -9.458 3.261 13.595 1.00 97.69 86 LEU A C 1
ATOM 657 O O . LEU A 1 86 ? -8.395 3.871 13.693 1.00 97.69 86 LEU A O 1
ATOM 661 N N . VAL A 1 87 ? -10.443 3.642 12.786 1.00 97.69 87 VAL A N 1
ATOM 662 C CA . VAL A 1 87 ? -10.407 4.830 11.924 1.00 97.69 87 VAL A CA 1
ATOM 663 C C . VAL A 1 87 ? -11.558 5.746 12.328 1.00 97.69 87 VAL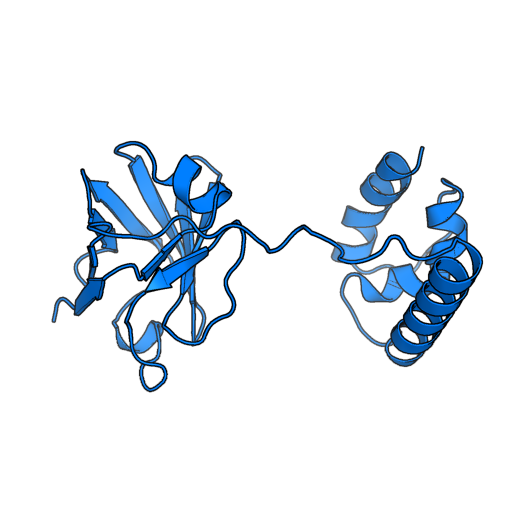 A C 1
ATOM 665 O O . VAL A 1 87 ? -12.724 5.477 12.021 1.00 97.69 87 VAL A O 1
ATOM 668 N N . GLY A 1 88 ? -11.224 6.813 13.055 1.00 95.44 88 GLY A N 1
ATOM 669 C CA . GLY A 1 88 ? -12.194 7.672 13.728 1.00 95.44 88 GLY A CA 1
ATOM 670 C C . GLY A 1 88 ? -13.212 6.857 14.532 1.00 95.44 88 GLY A C 1
ATOM 671 O O . GLY A 1 88 ? -12.888 5.837 15.141 1.00 95.44 88 GLY A O 1
ATOM 672 N N . GLU A 1 89 ? -14.471 7.282 14.476 1.00 95.06 89 GLU A N 1
ATOM 673 C CA . GLU A 1 89 ? -15.612 6.556 15.054 1.00 95.06 89 GLU A CA 1
ATOM 674 C C . GLU A 1 89 ? -16.410 5.772 13.996 1.00 95.06 89 GLU A C 1
ATOM 676 O O . GLU A 1 89 ? -17.476 5.224 14.281 1.00 95.06 89 GLU A O 1
ATOM 681 N N . VAL A 1 90 ? -15.908 5.729 12.756 1.00 96.75 90 VAL A N 1
ATOM 682 C CA . VAL A 1 90 ? -16.678 5.287 11.585 1.00 96.75 90 VAL A CA 1
ATOM 683 C C . VAL A 1 90 ? -16.323 3.887 11.113 1.00 96.75 90 VAL A C 1
ATOM 685 O O . VAL A 1 90 ? -17.191 3.216 10.567 1.00 96.75 90 VAL A O 1
ATOM 688 N N . LEU A 1 91 ? -15.092 3.417 11.331 1.00 97.56 91 LEU A N 1
ATOM 689 C CA . LEU A 1 91 ? -14.649 2.112 10.846 1.00 97.56 91 LEU A CA 1
ATOM 690 C C . LEU A 1 91 ? -13.718 1.426 11.847 1.00 97.56 91 LEU A C 1
ATOM 692 O O . LEU A 1 91 ? -12.748 2.005 12.334 1.00 97.56 91 LEU A O 1
ATOM 696 N N . GLU A 1 92 ? -14.003 0.159 12.119 1.00 98.06 92 GLU A N 1
ATOM 697 C CA . GLU A 1 92 ? -13.134 -0.750 12.855 1.00 98.06 92 GLU A CA 1
ATOM 698 C C . GLU A 1 92 ? -12.766 -1.943 11.979 1.00 98.06 92 GLU A C 1
ATOM 700 O O . GLU A 1 92 ? -13.632 -2.593 11.397 1.00 98.06 92 GLU A O 1
ATOM 705 N N . ILE A 1 93 ? -11.472 -2.239 11.912 1.00 98.25 93 ILE A N 1
ATOM 706 C CA . ILE A 1 93 ? -10.926 -3.332 11.117 1.00 98.25 93 ILE A CA 1
ATOM 707 C C . ILE A 1 93 ? -10.275 -4.334 12.061 1.00 98.25 93 ILE A C 1
ATOM 709 O O . ILE A 1 93 ? -9.320 -4.009 12.767 1.00 98.25 93 ILE A O 1
ATOM 713 N N . SER A 1 94 ? -10.769 -5.565 12.061 1.00 98.00 94 SER A N 1
ATOM 714 C CA . SER A 1 94 ? -10.140 -6.674 12.770 1.00 98.00 94 SER A CA 1
ATOM 715 C C . SER A 1 94 ? -8.950 -7.209 11.982 1.00 98.00 94 SER A C 1
ATOM 717 O O . SER A 1 94 ? -9.097 -7.612 10.834 1.00 98.00 94 SER A O 1
ATOM 719 N N . LEU A 1 95 ? -7.791 -7.281 12.631 1.00 97.31 95 LEU A N 1
ATOM 720 C CA . LEU A 1 95 ? -6.585 -7.959 12.146 1.00 97.31 95 LEU A CA 1
ATOM 721 C C . LEU A 1 95 ? -6.535 -9.436 12.569 1.00 97.31 95 LEU A C 1
ATOM 723 O O . LEU A 1 95 ? -5.556 -10.125 12.295 1.00 97.31 95 LEU A O 1
ATOM 727 N N . LYS A 1 96 ? -7.564 -9.929 13.272 1.00 95.50 96 LYS A N 1
ATOM 728 C CA . LYS A 1 96 ? -7.668 -11.345 13.632 1.00 95.50 96 LYS A CA 1
ATOM 729 C C . LYS A 1 96 ? -7.700 -12.197 12.357 1.00 95.50 96 LYS A C 1
ATOM 731 O O . LYS A 1 96 ? -8.483 -11.901 11.461 1.00 95.50 96 LYS A O 1
ATOM 736 N N . ASP A 1 97 ? -6.869 -13.236 12.320 1.00 94.94 97 ASP A N 1
ATOM 737 C CA . ASP A 1 97 ? -6.768 -14.208 11.221 1.00 94.94 97 ASP A CA 1
ATOM 738 C C . ASP A 1 97 ? -6.302 -13.614 9.873 1.00 94.94 97 ASP A C 1
ATOM 740 O O . ASP A 1 97 ? -6.460 -14.248 8.831 1.00 94.94 97 ASP A O 1
ATOM 744 N N . VAL A 1 98 ? -5.701 -12.414 9.876 1.00 97.00 98 VAL A N 1
ATOM 745 C CA . VAL A 1 98 ? -5.171 -11.801 8.650 1.00 97.00 98 VAL A CA 1
ATOM 746 C C . VAL A 1 98 ? -4.003 -12.614 8.092 1.00 97.00 98 VAL A C 1
ATOM 748 O O . VAL A 1 98 ? -3.045 -12.932 8.800 1.00 97.00 98 VAL A O 1
ATOM 751 N N . GLU A 1 99 ? -4.047 -12.925 6.798 1.00 97.31 99 GLU A N 1
ATOM 752 C CA . GLU A 1 99 ? -2.970 -13.659 6.141 1.00 97.31 99 GLU A CA 1
ATOM 753 C C . GLU A 1 99 ? -1.874 -12.698 5.658 1.00 97.31 99 GLU A C 1
ATOM 755 O O . GLU A 1 99 ? -2.135 -11.728 4.938 1.00 97.31 99 GLU A O 1
ATOM 760 N N . LEU A 1 100 ? -0.616 -12.978 6.009 1.00 96.69 100 LEU A N 1
ATOM 761 C CA . LEU A 1 100 ? 0.521 -12.251 5.450 1.00 96.69 100 LEU A CA 1
ATOM 762 C C . LEU A 1 100 ? 0.678 -12.610 3.967 1.00 96.69 100 LEU A C 1
ATOM 764 O O . LEU A 1 100 ? 1.137 -13.697 3.613 1.00 96.69 100 LEU A O 1
ATOM 768 N N . TRP A 1 101 ? 0.348 -11.668 3.089 1.00 95.81 101 TRP A N 1
ATOM 769 C CA . TRP A 1 101 ? 0.537 -11.832 1.659 1.00 95.81 101 TRP A CA 1
ATOM 770 C C . TRP A 1 101 ? 2.021 -11.793 1.309 1.00 95.81 101 TRP A C 1
ATOM 772 O O . TRP A 1 101 ? 2.739 -10.849 1.639 1.00 95.81 101 TRP A O 1
ATOM 782 N N . ARG A 1 102 ? 2.468 -12.795 0.553 1.00 88.38 102 ARG A N 1
ATOM 783 C CA . ARG A 1 102 ? 3.787 -12.802 -0.078 1.00 88.38 102 ARG A CA 1
ATOM 784 C C . ARG A 1 102 ? 3.613 -12.847 -1.594 1.00 88.38 102 ARG A C 1
ATOM 786 O O . ARG A 1 102 ? 2.862 -13.697 -2.083 1.00 88.38 102 ARG A O 1
ATOM 793 N N . PRO A 1 103 ? 4.275 -11.958 -2.355 1.00 83.44 103 PRO A N 1
ATOM 794 C CA . PRO A 1 103 ? 4.241 -12.048 -3.804 1.00 83.44 103 PRO A CA 1
ATOM 795 C C . PRO A 1 103 ? 4.803 -13.401 -4.242 1.00 83.44 103 PRO A C 1
ATOM 797 O O . PRO A 1 103 ? 5.753 -13.919 -3.652 1.00 83.44 103 PRO A O 1
ATOM 800 N N . LYS A 1 104 ? 4.230 -13.973 -5.303 1.00 79.12 104 LYS A N 1
ATOM 801 C CA . LYS A 1 104 ? 4.840 -15.120 -5.976 1.00 79.12 104 LYS A CA 1
ATOM 802 C C . LYS A 1 104 ? 6.105 -14.615 -6.674 1.00 79.12 104 LYS A C 1
ATOM 804 O O . LYS A 1 104 ? 6.037 -14.095 -7.778 1.00 79.12 104 LYS A O 1
ATOM 809 N N . THR A 1 105 ? 7.244 -14.706 -5.994 1.00 68.50 105 THR A N 1
ATOM 810 C CA . THR A 1 105 ? 8.551 -14.257 -6.507 1.00 68.50 105 THR A CA 1
ATOM 811 C C . THR A 1 105 ? 9.265 -15.323 -7.331 1.00 68.50 105 THR A C 1
ATOM 813 O O . THR A 1 105 ? 10.283 -15.037 -7.953 1.00 68.50 105 THR A O 1
ATOM 816 N N . ARG A 1 106 ? 8.751 -16.559 -7.346 1.00 61.31 106 ARG A N 1
ATOM 817 C CA . ARG A 1 106 ? 9.335 -17.641 -8.136 1.00 61.31 106 ARG A CA 1
ATOM 818 C C . ARG A 1 106 ? 9.025 -17.409 -9.606 1.00 61.31 106 ARG A C 1
ATOM 820 O O . ARG A 1 106 ? 7.918 -17.676 -10.064 1.00 61.31 106 ARG A O 1
ATOM 827 N N . VAL A 1 107 ? 10.023 -16.920 -10.328 1.00 64.62 107 VAL A N 1
ATOM 828 C CA . VAL A 1 107 ? 10.063 -17.031 -11.781 1.00 64.62 107 VAL A CA 1
ATOM 829 C C . VAL A 1 107 ? 10.276 -18.515 -12.077 1.00 64.62 107 VAL A C 1
ATOM 831 O O . VAL A 1 107 ? 11.292 -19.079 -11.682 1.00 64.62 107 VAL A O 1
ATOM 834 N N . GLU A 1 108 ? 9.298 -19.177 -12.696 1.00 66.75 108 GLU A N 1
ATOM 835 C CA . GLU A 1 108 ? 9.364 -20.627 -12.966 1.00 66.75 108 GLU A CA 1
ATOM 836 C C . GLU A 1 108 ? 10.537 -20.997 -13.886 1.00 66.75 108 GLU A C 1
ATOM 838 O O . GLU A 1 108 ? 11.001 -22.136 -13.883 1.00 66.75 108 GLU A O 1
ATOM 843 N N . ARG A 1 109 ? 11.032 -20.025 -14.663 1.00 72.25 109 ARG A N 1
ATOM 844 C CA . ARG A 1 109 ? 12.206 -20.142 -15.527 1.00 72.25 109 ARG A CA 1
ATOM 845 C C . ARG A 1 109 ? 12.966 -18.823 -15.562 1.00 72.25 109 ARG A C 1
ATOM 847 O O . ARG A 1 109 ? 12.362 -17.772 -15.764 1.00 72.25 109 ARG A O 1
ATOM 854 N N . CYS A 1 110 ? 14.289 -18.881 -15.444 1.00 74.19 110 CYS A N 1
ATOM 855 C CA . CYS A 1 110 ? 15.128 -17.747 -15.818 1.00 74.19 110 CYS A CA 1
ATOM 856 C C . CYS A 1 110 ? 14.980 -17.509 -17.325 1.00 74.19 110 CYS A C 1
ATOM 858 O O . CYS A 1 110 ? 15.151 -18.431 -18.124 1.00 74.19 110 CYS A O 1
ATOM 860 N N . LEU A 1 111 ? 14.631 -16.284 -17.713 1.00 80.12 111 LEU A N 1
ATOM 861 C CA . LEU A 1 111 ? 14.635 -15.895 -19.118 1.00 80.12 111 LEU A CA 1
ATOM 862 C C . LEU A 1 111 ? 16.092 -15.769 -19.578 1.00 80.12 111 LEU A C 1
ATOM 864 O O . LEU A 1 111 ? 16.917 -15.202 -18.864 1.00 80.12 111 LEU A O 1
ATOM 868 N N . GLY A 1 112 ? 16.404 -16.293 -20.763 1.00 87.81 112 GLY A N 1
ATOM 869 C CA . GLY A 1 112 ? 17.704 -16.055 -21.388 1.00 87.81 112 GLY A CA 1
ATOM 870 C C . GLY A 1 112 ? 17.901 -14.559 -21.691 1.00 87.81 112 GLY A C 1
ATOM 871 O O . GLY A 1 112 ? 16.903 -13.870 -21.941 1.00 87.81 112 GLY A O 1
ATOM 872 N N . PRO A 1 113 ? 19.148 -14.051 -21.703 1.00 87.38 113 PRO A N 1
ATOM 873 C CA . PRO A 1 113 ? 19.440 -12.633 -21.941 1.00 87.38 113 PRO A CA 1
ATOM 874 C C . PRO A 1 113 ? 18.764 -12.063 -23.196 1.00 87.38 113 PRO A C 1
ATOM 876 O O . PRO A 1 113 ? 18.164 -10.995 -23.138 1.00 87.38 113 PRO A O 1
ATOM 879 N N . GLU A 1 114 ? 18.751 -12.823 -24.292 1.00 89.19 114 GLU A N 1
ATOM 880 C CA . GLU A 1 114 ? 18.130 -12.446 -25.573 1.00 89.19 114 GLU A CA 1
ATOM 881 C C . GLU A 1 114 ? 16.625 -12.163 -25.442 1.00 89.19 114 GLU A C 1
ATOM 883 O O . GLU A 1 114 ? 16.083 -11.214 -26.013 1.00 89.19 114 GLU A O 1
ATOM 888 N N . LEU A 1 115 ? 15.920 -12.987 -24.661 1.00 87.56 115 LEU A N 1
ATOM 889 C CA . LEU A 1 115 ? 14.483 -12.843 -24.456 1.00 87.56 115 LEU A CA 1
ATOM 890 C C . LEU A 1 115 ? 14.173 -11.698 -23.485 1.00 87.56 115 LEU A C 1
ATOM 892 O O . LEU A 1 115 ? 13.164 -11.011 -23.659 1.00 87.56 115 LEU A O 1
ATOM 896 N N . ILE A 1 116 ? 15.046 -11.463 -22.498 1.00 86.81 116 ILE A N 1
ATOM 897 C CA . ILE A 1 116 ? 14.979 -10.287 -21.622 1.00 86.81 116 ILE A CA 1
ATOM 898 C C . ILE A 1 116 ? 15.130 -9.018 -22.461 1.00 86.81 116 ILE A C 1
ATOM 900 O O . ILE A 1 116 ? 14.266 -8.146 -22.395 1.00 86.81 116 ILE A O 1
ATOM 904 N N . GLU A 1 117 ? 16.167 -8.937 -23.293 1.00 86.62 117 GLU A N 1
ATOM 905 C CA . GLU A 1 117 ? 16.432 -7.786 -24.157 1.00 86.62 117 GLU A CA 1
ATOM 906 C C . GLU A 1 117 ? 15.263 -7.522 -25.112 1.00 86.62 117 GLU A C 1
ATOM 908 O O . GLU A 1 117 ? 14.751 -6.402 -25.189 1.00 86.62 117 GLU A O 1
ATOM 913 N N . ARG A 1 118 ? 14.745 -8.572 -25.762 1.00 90.25 118 ARG A N 1
ATOM 914 C CA . ARG A 1 118 ? 13.557 -8.475 -26.620 1.00 90.25 118 ARG A CA 1
ATOM 915 C C . ARG A 1 118 ? 12.340 -7.934 -25.866 1.00 90.25 118 ARG A C 1
ATOM 917 O O . ARG A 1 118 ? 11.632 -7.069 -26.391 1.00 90.25 118 ARG A O 1
ATOM 924 N N . ASN A 1 119 ? 12.073 -8.440 -24.661 1.00 89.75 119 ASN A N 1
ATOM 925 C CA . ASN A 1 119 ? 10.927 -8.023 -23.851 1.00 89.75 119 ASN A CA 1
ATOM 926 C C . ASN A 1 119 ? 11.075 -6.579 -23.359 1.00 89.75 119 ASN A C 1
ATOM 928 O O . ASN A 1 119 ? 10.107 -5.820 -23.417 1.00 89.75 119 ASN A O 1
ATOM 932 N N . LEU A 1 120 ? 12.277 -6.176 -22.941 1.00 86.50 120 LEU A N 1
ATOM 933 C CA . LEU A 1 120 ? 12.583 -4.797 -22.561 1.00 86.50 120 LEU A CA 1
ATOM 934 C C . LEU A 1 120 ? 12.444 -3.847 -23.755 1.00 86.50 120 LEU A C 1
ATOM 936 O O . LEU A 1 120 ? 11.818 -2.796 -23.629 1.00 86.50 120 LEU A O 1
ATOM 940 N N . GLY A 1 121 ? 12.926 -4.239 -24.937 1.00 86.56 121 GLY A N 1
ATOM 941 C CA . GLY A 1 121 ? 12.736 -3.475 -26.170 1.00 86.56 121 GLY A CA 1
ATOM 942 C C . GLY A 1 121 ? 11.255 -3.304 -26.527 1.00 86.56 121 GLY A C 1
ATOM 943 O O . GLY A 1 121 ? 10.820 -2.218 -26.915 1.00 86.56 121 GLY A O 1
ATOM 944 N N . LEU A 1 122 ? 10.443 -4.351 -26.343 1.00 88.44 122 LEU A N 1
ATOM 945 C CA . LEU A 1 122 ? 8.994 -4.276 -26.525 1.00 88.44 122 LEU A CA 1
ATOM 946 C C . LEU A 1 122 ? 8.335 -3.351 -25.493 1.00 88.44 122 LEU A C 1
ATOM 948 O O . LEU A 1 122 ? 7.544 -2.492 -25.881 1.00 88.44 122 LEU A O 1
ATOM 952 N N . ALA A 1 123 ? 8.695 -3.470 -24.215 1.00 86.38 123 ALA A N 1
ATOM 953 C CA . ALA A 1 123 ? 8.206 -2.596 -23.154 1.00 86.38 123 ALA A CA 1
ATOM 954 C C . ALA A 1 123 ? 8.549 -1.125 -23.434 1.00 86.38 123 ALA A C 1
ATOM 956 O O . ALA A 1 123 ? 7.669 -0.272 -23.341 1.00 86.38 123 ALA A O 1
ATOM 957 N N . LYS A 1 124 ? 9.781 -0.834 -23.873 1.00 81.56 124 LYS A N 1
ATOM 958 C CA . LYS A 1 124 ? 10.227 0.510 -24.262 1.00 81.56 124 LYS A CA 1
ATOM 959 C C . LYS A 1 124 ? 9.388 1.080 -25.404 1.00 81.56 124 LYS A C 1
ATOM 961 O O . LYS A 1 124 ? 8.925 2.210 -25.299 1.00 81.56 124 LYS A O 1
ATOM 966 N N . ARG A 1 125 ? 9.121 0.303 -26.463 1.00 82.25 125 ARG A N 1
ATOM 967 C CA . ARG A 1 125 ? 8.253 0.742 -27.576 1.00 82.25 125 ARG A CA 1
ATOM 968 C C . ARG A 1 125 ? 6.817 1.007 -27.127 1.00 82.25 125 ARG A C 1
ATOM 970 O O . ARG A 1 125 ? 6.241 2.029 -27.487 1.00 82.25 125 ARG A O 1
ATOM 977 N N . LEU A 1 126 ? 6.240 0.114 -26.322 1.00 83.75 126 LEU A N 1
ATOM 978 C CA . LEU A 1 126 ? 4.886 0.293 -25.789 1.00 83.75 126 LEU A CA 1
ATOM 979 C C . LEU A 1 126 ? 4.794 1.524 -24.880 1.00 83.75 126 LEU A C 1
ATOM 981 O O . LEU A 1 126 ? 3.828 2.280 -24.968 1.00 83.75 126 LEU A O 1
ATOM 985 N N . ALA A 1 127 ? 5.805 1.743 -24.041 1.00 79.94 127 ALA A N 1
ATOM 986 C CA . ALA A 1 127 ? 5.902 2.908 -23.175 1.00 79.94 127 ALA A CA 1
ATOM 987 C C . ALA A 1 127 ? 6.091 4.198 -23.990 1.00 79.94 127 ALA A C 1
ATOM 989 O O . ALA A 1 127 ? 5.434 5.193 -23.701 1.00 79.94 127 ALA A O 1
ATOM 990 N N . ALA A 1 128 ? 6.897 4.172 -25.057 1.00 73.12 128 ALA A N 1
ATOM 991 C CA . ALA A 1 128 ? 7.074 5.290 -25.983 1.00 73.12 128 ALA A CA 1
ATOM 992 C C . ALA A 1 128 ? 5.775 5.645 -26.728 1.00 73.12 128 ALA A C 1
ATOM 994 O O . ALA A 1 128 ? 5.462 6.819 -26.893 1.00 73.12 128 ALA A O 1
ATOM 995 N N . ASN A 1 129 ? 4.935 4.671 -27.080 1.00 71.69 129 ASN A N 1
ATOM 996 C CA . ASN A 1 129 ? 3.610 4.955 -27.652 1.00 71.69 129 ASN A CA 1
ATOM 997 C C . ASN A 1 129 ? 2.643 5.593 -26.639 1.00 71.69 129 ASN A C 1
ATOM 999 O O . ASN A 1 129 ? 1.642 6.195 -27.022 1.00 71.69 129 ASN A O 1
ATOM 1003 N N . LYS A 1 130 ? 2.957 5.487 -25.344 1.00 66.31 130 LYS A N 1
ATOM 1004 C CA . LYS A 1 130 ? 2.313 6.223 -24.252 1.00 66.31 130 LYS A CA 1
ATOM 1005 C C . LYS A 1 130 ? 3.151 7.408 -23.763 1.00 66.31 130 LYS A C 1
ATOM 1007 O O . LYS A 1 130 ? 2.796 8.000 -22.749 1.00 66.31 130 LYS A O 1
ATOM 1012 N N . SER A 1 131 ? 4.230 7.780 -24.468 1.00 58.22 131 SER A N 1
ATOM 1013 C CA . SER A 1 131 ? 5.089 8.932 -24.144 1.00 58.22 131 SER A CA 1
ATOM 1014 C C . SER A 1 131 ? 4.427 10.245 -24.559 1.00 58.22 131 SER A C 1
ATOM 1016 O O . SER A 1 131 ? 4.937 11.067 -25.313 1.00 58.22 131 SER A O 1
ATOM 1018 N N . GLY A 1 132 ? 3.232 10.447 -24.035 1.00 64.25 132 GLY A N 1
ATOM 1019 C CA . GLY A 1 132 ? 2.556 11.717 -24.032 1.00 64.25 132 GLY A CA 1
ATOM 1020 C C . GLY A 1 132 ? 2.037 11.941 -22.629 1.00 64.25 132 GLY A C 1
ATOM 1021 O O . GLY A 1 132 ? 1.371 11.068 -22.086 1.00 64.25 132 GLY A O 1
ATOM 1022 N N . ARG A 1 133 ? 2.262 13.158 -22.129 1.00 64.88 133 ARG A N 1
ATOM 1023 C CA . ARG A 1 133 ? 1.458 13.782 -21.073 1.00 64.88 133 ARG A CA 1
ATOM 1024 C C . ARG A 1 133 ? 1.814 13.312 -19.651 1.00 64.88 133 ARG A C 1
ATOM 1026 O O . ARG A 1 133 ? 1.344 12.293 -19.169 1.00 64.88 133 ARG A O 1
ATOM 1033 N N . GLU A 1 134 ? 2.602 14.162 -18.984 1.00 72.50 134 GLU A N 1
ATOM 1034 C CA . GLU A 1 134 ? 2.654 14.315 -17.518 1.00 72.50 134 GLU A CA 1
ATOM 1035 C C . GLU A 1 134 ? 3.349 13.201 -16.700 1.00 72.50 134 GLU A C 1
ATOM 1037 O O . GLU A 1 134 ? 3.714 12.131 -17.190 1.00 72.50 134 GLU A O 1
ATOM 1042 N N . GLY A 1 135 ? 3.633 13.504 -15.428 1.00 82.88 135 GLY A N 1
ATOM 1043 C CA . GLY A 1 135 ? 4.311 12.604 -14.488 1.00 82.88 135 GLY A CA 1
ATOM 1044 C C . GLY A 1 135 ? 5.702 12.140 -14.945 1.00 82.88 135 GLY A C 1
ATOM 1045 O O . GLY A 1 135 ? 6.450 12.879 -15.580 1.00 82.88 135 GLY A O 1
ATOM 1046 N N . LEU A 1 136 ? 6.061 10.892 -14.633 1.00 86.25 136 LEU A N 1
ATOM 1047 C CA . LEU A 1 136 ? 7.363 10.310 -15.000 1.00 86.25 136 LEU A CA 1
ATOM 1048 C C . LEU A 1 136 ? 7.477 9.933 -16.487 1.00 86.25 136 LEU A C 1
ATOM 1050 O O . LEU A 1 136 ? 8.570 9.615 -16.949 1.00 86.25 136 LEU A O 1
ATOM 1054 N N . GLY A 1 137 ? 6.384 9.989 -17.256 1.00 84.81 137 GLY A N 1
ATOM 1055 C CA . GLY A 1 137 ? 6.373 9.583 -18.664 1.00 84.81 137 GLY A CA 1
ATOM 1056 C C . GLY A 1 137 ? 7.328 10.394 -19.548 1.00 84.81 137 GLY A C 1
ATOM 1057 O O . GLY A 1 137 ? 7.843 9.866 -20.531 1.00 84.81 137 GLY A O 1
ATOM 1058 N N . GLN A 1 138 ? 7.633 11.643 -19.173 1.00 85.81 138 GLN A N 1
ATOM 1059 C CA . GLN A 1 138 ? 8.615 12.478 -19.879 1.00 85.81 138 GLN A CA 1
ATOM 1060 C C . GLN A 1 138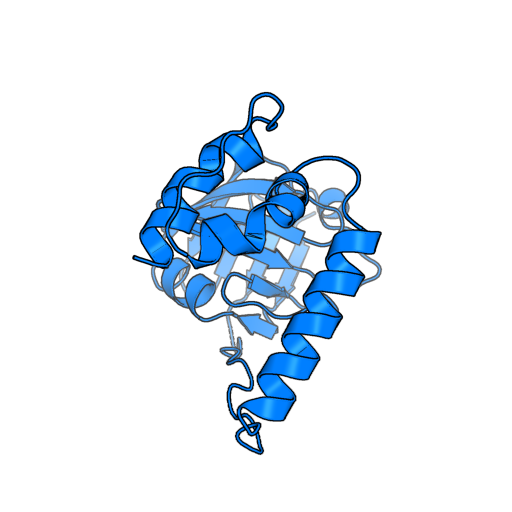 ? 10.031 11.883 -19.863 1.00 85.81 138 GLN A C 1
ATOM 1062 O O . GLN A 1 138 ? 10.781 12.077 -20.816 1.00 85.81 138 GLN A O 1
ATOM 1067 N N . LEU A 1 139 ? 10.380 11.106 -18.831 1.00 87.56 139 LEU A N 1
ATOM 1068 C CA . LEU A 1 139 ? 11.704 10.494 -18.703 1.00 87.56 139 LEU A CA 1
ATOM 1069 C C . LEU A 1 139 ? 11.916 9.322 -19.669 1.00 87.56 139 LEU A C 1
ATOM 1071 O O . LEU A 1 139 ? 13.055 8.965 -19.948 1.00 87.56 139 LEU A O 1
ATOM 1075 N N . LEU A 1 140 ? 10.845 8.747 -20.231 1.00 85.88 140 LEU A N 1
ATOM 1076 C CA . LEU A 1 140 ? 10.947 7.620 -21.167 1.00 85.88 140 LEU A CA 1
ATOM 1077 C C . LEU A 1 140 ? 11.718 7.977 -22.443 1.00 85.88 140 LEU A C 1
ATOM 1079 O O . LEU A 1 140 ? 12.353 7.105 -23.030 1.00 85.88 140 LEU A O 1
ATOM 1083 N N . LYS A 1 141 ? 11.702 9.254 -22.848 1.00 82.94 141 LYS A N 1
ATOM 1084 C CA . LYS A 1 141 ? 12.489 9.757 -23.987 1.00 82.94 141 LYS A CA 1
ATOM 1085 C C . LYS A 1 141 ? 13.997 9.714 -23.727 1.00 82.94 141 LYS A C 1
ATOM 1087 O O . LYS A 1 141 ? 14.767 9.626 -24.672 1.00 82.94 141 LYS A O 1
ATOM 1092 N N . HIS A 1 142 ? 14.389 9.733 -22.456 1.00 87.44 142 HIS A N 1
ATOM 1093 C CA . HIS A 1 142 ? 15.775 9.793 -21.996 1.00 87.44 142 HIS A CA 1
ATOM 1094 C C . HIS A 1 142 ? 16.229 8.489 -21.334 1.00 87.44 142 HIS A C 1
ATOM 1096 O O . HIS A 1 142 ? 17.255 8.459 -20.661 1.00 87.44 142 HIS A O 1
ATOM 1102 N N . VAL A 1 143 ? 15.465 7.401 -21.487 1.00 86.19 143 VAL A N 1
ATOM 1103 C CA . VAL A 1 143 ? 15.702 6.152 -20.749 1.00 86.19 143 VAL A CA 1
ATOM 1104 C C . VAL A 1 143 ? 17.090 5.558 -21.009 1.00 86.19 143 VAL A C 1
ATOM 1106 O O . VAL A 1 143 ? 17.672 4.995 -20.091 1.00 86.19 143 VAL A O 1
ATOM 1109 N N . ASP A 1 144 ? 17.647 5.725 -22.212 1.00 87.06 144 ASP A N 1
ATOM 1110 C CA . ASP A 1 144 ? 18.982 5.207 -22.547 1.00 87.06 144 ASP A CA 1
ATOM 1111 C C . ASP A 1 144 ? 20.097 6.013 -21.875 1.00 87.06 144 ASP A C 1
ATOM 1113 O O . ASP A 1 144 ? 21.054 5.442 -21.360 1.00 87.06 144 ASP A O 1
ATOM 1117 N N . GLU A 1 145 ? 19.963 7.341 -21.843 1.00 90.19 145 GLU A N 1
ATOM 1118 C CA . GLU A 1 145 ? 20.898 8.220 -21.135 1.00 90.19 145 GLU A CA 1
ATOM 1119 C C . GLU A 1 145 ? 20.859 7.928 -19.634 1.00 90.19 145 GLU A C 1
ATOM 1121 O O . GLU A 1 145 ? 21.906 7.729 -19.016 1.00 90.19 145 GLU A O 1
ATOM 1126 N N . ILE A 1 146 ? 19.643 7.811 -19.084 1.00 89.31 146 ILE A N 1
ATOM 1127 C CA . ILE A 1 146 ? 19.420 7.476 -17.679 1.00 89.31 146 ILE A CA 1
ATOM 1128 C C . ILE A 1 146 ? 20.043 6.124 -17.360 1.00 89.31 146 ILE A C 1
ATOM 1130 O O . ILE A 1 146 ? 20.809 6.054 -16.414 1.00 89.31 146 ILE A O 1
ATOM 1134 N N . ALA A 1 147 ? 19.778 5.081 -18.154 1.00 87.12 147 ALA A N 1
ATOM 1135 C CA . ALA A 1 147 ? 20.328 3.741 -17.944 1.00 87.12 147 ALA A CA 1
ATOM 1136 C C . ALA A 1 147 ? 21.862 3.6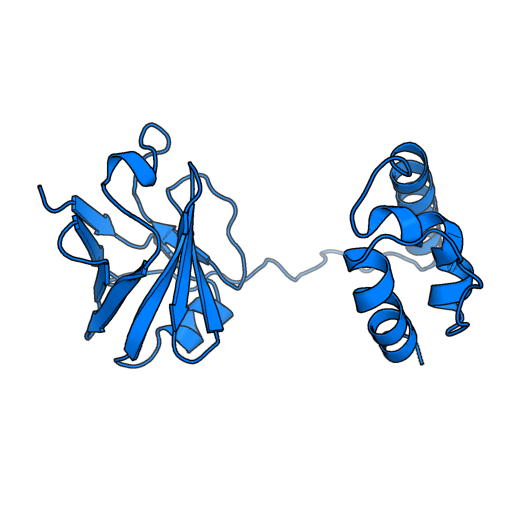90 -18.052 1.00 87.12 147 ALA A C 1
ATOM 1138 O O . ALA A 1 147 ? 22.489 2.844 -17.424 1.00 87.12 147 ALA A O 1
ATOM 1139 N N . ALA A 1 148 ? 22.471 4.606 -18.808 1.00 90.00 148 ALA A N 1
ATOM 1140 C CA . ALA A 1 148 ? 23.920 4.769 -18.884 1.00 90.00 148 ALA A CA 1
ATOM 1141 C C . ALA A 1 148 ? 24.508 5.607 -17.726 1.00 90.00 148 ALA A C 1
ATOM 1143 O O . ALA A 1 148 ? 25.685 5.969 -17.776 1.00 90.00 148 ALA A O 1
ATOM 1144 N N . GLY A 1 149 ? 23.701 5.981 -16.726 1.00 90.38 149 GLY A N 1
ATOM 1145 C CA . GLY A 1 149 ? 24.107 6.834 -15.605 1.00 90.38 149 GLY A CA 1
ATOM 1146 C C . GLY A 1 149 ? 24.394 8.286 -16.001 1.00 90.38 149 GLY A C 1
ATOM 1147 O O . GLY A 1 149 ? 25.029 9.023 -15.242 1.00 90.38 149 GLY A O 1
ATOM 1148 N N . LYS A 1 150 ? 23.953 8.716 -17.191 1.00 92.75 150 LYS A N 1
ATOM 1149 C CA . LYS A 1 150 ? 24.191 10.059 -17.728 1.00 92.75 150 LYS A CA 1
ATOM 1150 C C . LYS A 1 150 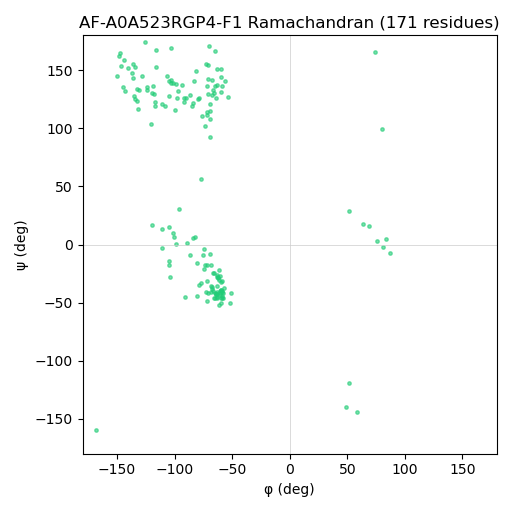? 22.993 10.953 -17.455 1.00 92.75 150 LYS A C 1
ATOM 1152 O O . LYS A 1 150 ? 21.858 10.583 -17.731 1.00 92.75 150 LYS A O 1
ATOM 1157 N N . MET A 1 151 ? 23.257 12.156 -16.950 1.00 91.94 151 MET A N 1
ATOM 1158 C CA . MET A 1 151 ? 22.213 13.155 -16.741 1.00 91.94 151 MET A CA 1
ATOM 1159 C C . MET A 1 151 ? 21.743 13.700 -18.103 1.00 91.94 151 MET A C 1
ATOM 1161 O O . MET A 1 151 ? 22.541 14.361 -18.773 1.00 91.94 151 MET A O 1
ATOM 1165 N N . PRO A 1 152 ? 20.488 13.456 -18.519 1.00 89.62 152 PRO A N 1
ATOM 1166 C CA . PRO A 1 152 ? 19.982 13.967 -19.782 1.00 89.62 152 PRO A CA 1
ATOM 1167 C C . PRO A 1 152 ? 19.782 15.481 -19.713 1.00 89.62 152 PRO A C 1
ATOM 1169 O O . PRO A 1 152 ? 19.335 16.026 -18.697 1.00 89.62 152 PRO A O 1
ATOM 1172 N N . GLN A 1 153 ? 20.074 16.174 -20.813 1.00 86.06 153 GLN A N 1
ATOM 1173 C CA . GLN A 1 153 ? 19.758 17.595 -20.926 1.00 86.06 153 GLN A CA 1
ATOM 1174 C C . GLN A 1 153 ? 18.265 17.768 -21.187 1.00 86.06 153 GLN A C 1
ATOM 1176 O O . GLN A 1 153 ? 17.762 17.426 -22.254 1.00 86.06 153 GLN A O 1
ATOM 1181 N N . THR A 1 154 ? 17.553 18.298 -20.196 1.00 82.19 154 THR A N 1
ATOM 1182 C CA . THR A 1 154 ? 16.098 18.447 -20.253 1.00 82.19 154 THR A CA 1
ATOM 1183 C C . THR A 1 154 ? 15.692 19.835 -19.765 1.00 82.19 154 THR A C 1
ATOM 1185 O O . THR A 1 154 ? 16.074 20.262 -18.676 1.00 82.19 154 THR A O 1
ATOM 1188 N N . SER A 1 155 ? 14.939 20.576 -20.582 1.00 76.00 155 SER A N 1
ATOM 1189 C CA . SER A 1 155 ? 14.471 21.934 -20.257 1.00 76.00 155 SER A CA 1
ATOM 1190 C C . SER A 1 155 ? 12.986 21.978 -19.877 1.00 76.00 155 SER A C 1
ATOM 1192 O O . SER A 1 155 ? 12.545 22.919 -19.218 1.00 76.00 155 SER A O 1
ATOM 1194 N N . ASP A 1 156 ? 12.225 20.936 -20.211 1.00 84.00 156 ASP A N 1
ATOM 1195 C CA . ASP A 1 156 ? 10.760 20.889 -20.179 1.00 84.00 156 ASP A CA 1
ATOM 1196 C C . ASP A 1 156 ? 10.183 19.813 -19.233 1.00 84.00 156 ASP A C 1
ATOM 1198 O O . ASP A 1 156 ? 8.995 19.475 -19.301 1.00 84.00 156 ASP A O 1
ATOM 1202 N N . LEU A 1 157 ? 10.989 19.282 -18.302 1.00 88.56 157 LEU A N 1
ATOM 1203 C CA . LEU A 1 157 ? 10.487 18.332 -17.304 1.00 88.56 157 LEU A CA 1
ATOM 1204 C C . LEU A 1 157 ? 9.500 18.996 -16.343 1.00 88.56 157 LEU A C 1
ATOM 1206 O O . LEU A 1 157 ? 9.787 20.032 -15.731 1.00 88.56 157 LEU A O 1
ATOM 1210 N N . ASN A 1 158 ? 8.374 18.328 -16.120 1.00 88.44 158 ASN A N 1
ATOM 1211 C CA . ASN A 1 158 ? 7.454 18.647 -15.044 1.00 88.44 158 ASN A CA 1
ATOM 1212 C C . ASN A 1 158 ? 8.107 18.402 -13.674 1.00 88.44 158 ASN A C 1
ATOM 1214 O O . ASN A 1 158 ? 9.153 17.757 -13.555 1.00 88.44 158 ASN A O 1
ATOM 1218 N N . VAL A 1 159 ? 7.469 18.917 -12.622 1.00 90.06 159 VAL A N 1
ATOM 1219 C CA . VAL A 1 159 ? 7.996 18.874 -11.251 1.00 90.06 159 VAL A CA 1
ATOM 1220 C C . VAL A 1 159 ? 8.298 17.451 -10.764 1.00 90.06 159 VAL A C 1
ATOM 1222 O O . VAL A 1 159 ? 9.319 17.237 -10.115 1.00 90.06 159 VAL A O 1
ATOM 1225 N N . VAL A 1 160 ? 7.470 16.466 -11.128 1.00 89.62 160 VAL A N 1
ATOM 1226 C CA . VAL A 1 160 ? 7.630 15.070 -10.696 1.00 89.62 160 VAL A CA 1
ATOM 1227 C C . VAL A 1 160 ? 8.819 14.423 -11.403 1.00 89.62 160 VAL A C 1
ATOM 1229 O O . VAL A 1 160 ? 9.685 13.846 -10.749 1.00 89.62 160 VAL A O 1
ATOM 1232 N N . ALA A 1 161 ? 8.900 14.560 -12.729 1.00 90.62 161 ALA A N 1
ATOM 1233 C CA . ALA A 1 161 ? 10.014 14.038 -13.518 1.00 90.62 161 ALA A CA 1
ATOM 1234 C C . ALA A 1 161 ? 11.353 14.658 -13.091 1.00 90.62 161 ALA A C 1
ATOM 1236 O O . ALA A 1 161 ? 12.342 13.947 -12.923 1.00 90.62 161 ALA A O 1
ATOM 1237 N N . ARG A 1 162 ? 11.365 15.971 -12.843 1.00 92.00 162 ARG A N 1
ATOM 1238 C CA . ARG A 1 162 ? 12.545 16.710 -12.384 1.00 92.00 162 ARG A CA 1
ATOM 1239 C C . ARG A 1 162 ? 13.017 16.255 -11.004 1.00 92.00 162 ARG A C 1
ATOM 1241 O O . ARG A 1 162 ? 14.215 16.098 -10.800 1.00 92.00 162 ARG A O 1
ATOM 1248 N N . ALA A 1 163 ? 12.091 16.027 -10.072 1.00 92.19 163 ALA A N 1
ATOM 1249 C CA . ALA A 1 163 ? 12.421 15.552 -8.731 1.00 92.19 163 ALA A CA 1
ATOM 1250 C C . ALA A 1 163 ? 12.957 14.109 -8.734 1.00 92.19 163 ALA A C 1
ATOM 1252 O O . ALA A 1 163 ? 13.849 13.777 -7.955 1.00 92.19 163 ALA A O 1
ATOM 1253 N N . ALA A 1 164 ? 12.429 13.252 -9.612 1.00 92.50 164 ALA A N 1
ATOM 1254 C CA . ALA A 1 164 ? 12.821 11.848 -9.685 1.00 92.50 164 ALA A CA 1
ATOM 1255 C C . ALA A 1 164 ? 14.154 11.616 -10.414 1.00 92.50 164 ALA A C 1
ATOM 1257 O O . ALA A 1 164 ? 14.898 10.713 -10.035 1.00 92.50 164 ALA A O 1
ATOM 1258 N N . LEU A 1 165 ? 14.466 12.414 -11.444 1.00 92.69 165 LEU A N 1
ATOM 1259 C CA . LEU A 1 165 ? 15.598 12.172 -12.344 1.00 92.69 165 LEU A CA 1
ATOM 1260 C C . LEU A 1 165 ? 16.946 11.957 -11.623 1.00 92.69 165 LEU A C 1
ATOM 1262 O O . LEU A 1 165 ? 17.572 10.933 -11.893 1.00 92.69 165 LEU A O 1
ATOM 1266 N N . PRO A 1 166 ? 17.392 12.810 -10.675 1.00 92.38 166 PRO A N 1
ATOM 1267 C CA . PRO A 1 166 ? 18.669 12.592 -9.992 1.00 92.38 166 PRO A CA 1
ATOM 1268 C C . PRO A 1 166 ? 18.722 11.255 -9.246 1.00 92.38 166 PRO A C 1
ATOM 1270 O O . PRO A 1 166 ? 19.719 10.547 -9.313 1.00 92.38 166 PRO A O 1
ATOM 1273 N N . ARG A 1 167 ? 17.611 10.866 -8.607 1.00 93.06 167 ARG A N 1
ATOM 1274 C CA . ARG A 1 167 ? 17.510 9.604 -7.861 1.00 93.06 167 ARG A CA 1
ATOM 1275 C C . ARG A 1 167 ? 17.578 8.392 -8.781 1.00 93.06 167 ARG A C 1
ATOM 1277 O O . ARG A 1 167 ? 18.166 7.387 -8.410 1.00 93.06 167 ARG A O 1
ATOM 1284 N N . LEU A 1 168 ? 16.989 8.483 -9.973 1.00 90.44 168 LEU A N 1
ATOM 1285 C CA . LEU A 1 168 ? 17.061 7.416 -10.971 1.00 90.44 168 LEU A CA 1
ATOM 1286 C C . LEU A 1 168 ? 18.480 7.244 -11.521 1.00 90.44 168 LEU A C 1
ATOM 1288 O O . LEU A 1 168 ? 18.909 6.113 -11.715 1.00 90.44 168 LEU A O 1
ATOM 1292 N N . ILE A 1 169 ? 19.210 8.343 -11.731 1.00 90.94 169 ILE A N 1
ATOM 1293 C CA . ILE A 1 169 ? 20.624 8.296 -12.128 1.00 90.94 169 ILE A CA 1
ATOM 1294 C C . ILE A 1 169 ? 21.478 7.640 -11.039 1.00 90.94 169 ILE A C 1
ATOM 1296 O O . ILE A 1 169 ? 22.326 6.811 -11.352 1.00 90.94 169 ILE A O 1
ATOM 1300 N N . ASP A 1 170 ? 21.243 7.974 -9.770 1.00 91.06 170 ASP A N 1
ATOM 1301 C CA . ASP A 1 170 ? 21.983 7.387 -8.647 1.00 91.06 170 ASP A CA 1
ATOM 1302 C C . ASP A 1 170 ? 21.714 5.883 -8.467 1.00 91.06 170 ASP A C 1
ATOM 1304 O O . ASP A 1 170 ? 22.559 5.184 -7.924 1.00 91.06 170 ASP A O 1
ATOM 1308 N N . LEU A 1 171 ? 20.567 5.369 -8.930 1.00 87.12 171 LEU A N 1
ATOM 1309 C CA . LEU A 1 171 ? 20.229 3.941 -8.845 1.00 87.12 171 LEU A CA 1
ATOM 1310 C C . LEU A 1 171 ? 20.992 3.056 -9.837 1.00 87.12 171 LEU A C 1
ATOM 1312 O O . LEU A 1 171 ? 21.022 1.841 -9.647 1.00 87.12 171 LEU A O 1
ATOM 1316 N N . VAL A 1 172 ? 21.525 3.630 -10.916 1.00 84.88 172 VAL A N 1
ATOM 1317 C CA . VAL A 1 172 ? 22.200 2.875 -11.987 1.00 84.88 172 VAL A CA 1
ATOM 1318 C C . VAL A 1 172 ? 23.708 3.121 -12.052 1.00 84.88 172 VAL A C 1
ATOM 1320 O O . VAL A 1 172 ? 24.382 2.536 -12.899 1.00 84.88 172 VAL A O 1
ATOM 1323 N N . LYS A 1 173 ? 24.219 4.010 -11.197 1.00 73.00 173 LYS A N 1
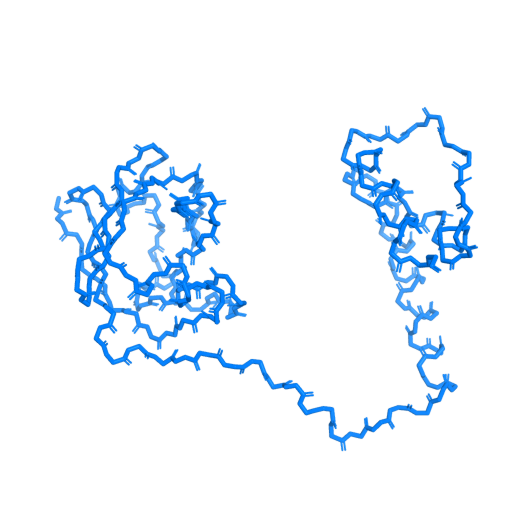ATOM 1324 C CA . LYS A 1 173 ? 25.652 4.148 -10.923 1.00 73.00 173 LYS A CA 1
ATOM 1325 C C . LYS A 1 173 ? 26.101 3.052 -9.966 1.00 73.00 173 LYS A C 1
ATOM 1327 O O . LYS A 1 173 ? 27.238 2.576 -10.160 1.00 73.00 173 LYS A O 1
#

pLDDT: mean 90.64, std 8.66, range [58.22, 98.5]

Nearest PDB structures (foldseek):
  3wwv-assembly1_A-2  TM=5.564E-01  e=2.844E-02  Pyrococcus horikoshii OT3
  8peg-assembly1_Z  TM=5.198E-01  e=8.080E-02  Escherichia coli
  3go5-assembly1_A  TM=2.646E-01  e=4.797E-01  Streptococcus pneumoniae TIGR4
  8v1s-assembly1_B  TM=3.471E-01  e=7.841E-01  Human alphaherpesvirus 1 strain KOS

Radius of gyration: 20.27 Å; Cα contacts (8 Å, |Δi|>4): 313; chains: 1; bounding box: 49×43×47 Å